Protein AF-A0A3M7LKR0-F1 (afdb_monomer_lite)

Sequence (116 aa):
MNTRMFGILMSLILSTSTVAAETEPSINALVGIKQAPKLGERFRVDTAGYNAAPVTLVCMEASPYTAFSYCELNSNARGLYLEIGETNFTGKNVSGELIEFIGIQHGQLFFKLVKE

Radius of gyration: 23.72 Å; chains: 1; bounding box: 55×61×68 Å

Organism: Vibrio anguillarum (NCBI:txid55601)

Secondary structure (DSSP, 8-state):
-----------------------PPBTHHHHT-SSPPPTT-EEE--GGGGTTSPPEEEEE--BTTBSS-EEEEESSSS--EE--SSTT-TT-B-TT-EEEEEEEETTEEEEEEE--

Structure (mmCIF, N/CA/C/O backbone):
data_AF-A0A3M7LKR0-F1
#
_entry.id   AF-A0A3M7LKR0-F1
#
loop_
_atom_site.group_PDB
_atom_site.id
_atom_site.type_symbol
_atom_site.label_atom_id
_atom_site.label_alt_id
_atom_site.label_comp_id
_atom_site.label_asym_id
_atom_site.label_entity_id
_atom_site.label_seq_id
_atom_site.pdbx_PDB_ins_code
_atom_site.Cartn_x
_atom_site.Cartn_y
_atom_site.Cartn_z
_atom_site.occupancy
_atom_site.B_iso_or_equiv
_atom_site.auth_seq_id
_atom_site.auth_comp_id
_atom_site.auth_asym_id
_atom_site.auth_atom_id
_atom_site.pdbx_PDB_model_num
ATOM 1 N N . MET A 1 1 ? -45.281 -48.054 46.915 1.00 43.69 1 MET A N 1
ATOM 2 C CA . MET A 1 1 ? -43.854 -48.336 47.178 1.00 43.69 1 MET A CA 1
ATOM 3 C C . MET A 1 1 ? -43.127 -48.396 45.841 1.00 43.69 1 MET A C 1
ATOM 5 O O . MET A 1 1 ? -43.714 -48.926 44.908 1.00 43.69 1 MET A O 1
ATOM 9 N N . ASN A 1 2 ? -41.899 -47.868 45.804 1.00 40.12 2 ASN A N 1
ATOM 10 C CA . ASN A 1 2 ? -40.911 -47.841 44.709 1.00 40.12 2 ASN A CA 1
ATOM 11 C C . ASN A 1 2 ? -41.145 -46.895 43.521 1.00 40.12 2 ASN A C 1
ATOM 13 O O . ASN A 1 2 ? -42.251 -46.801 43.016 1.00 40.12 2 ASN A O 1
ATOM 17 N N . THR A 1 3 ? -40.137 -46.273 42.906 1.00 44.25 3 THR A N 1
ATOM 18 C CA . THR A 1 3 ? -38.929 -45.548 43.359 1.00 44.25 3 THR A CA 1
ATOM 19 C C . THR A 1 3 ? -38.487 -44.728 42.136 1.00 44.25 3 THR A C 1
ATOM 21 O O . THR A 1 3 ? -38.507 -45.252 41.031 1.00 44.25 3 THR A O 1
ATOM 24 N N . ARG A 1 4 ? -38.104 -43.465 42.362 1.00 54.84 4 ARG A N 1
ATOM 25 C CA . ARG A 1 4 ? -37.175 -42.583 41.612 1.00 54.84 4 ARG A CA 1
ATOM 26 C C . ARG A 1 4 ? -36.691 -42.998 40.207 1.00 54.84 4 ARG A C 1
ATOM 28 O O . ARG A 1 4 ? -36.071 -44.043 40.085 1.00 54.84 4 ARG A O 1
ATOM 35 N N . MET A 1 5 ? -36.684 -42.050 39.259 1.00 49.22 5 MET A N 1
ATOM 36 C CA . MET A 1 5 ? -35.502 -41.760 38.418 1.00 49.22 5 MET A CA 1
ATOM 37 C C . MET A 1 5 ? -35.640 -40.424 37.651 1.00 49.22 5 MET A C 1
ATOM 39 O O . MET A 1 5 ? -36.683 -40.171 37.066 1.00 49.22 5 MET A O 1
ATOM 43 N N . PHE A 1 6 ? -34.565 -39.617 37.716 1.00 46.81 6 PHE A N 1
ATOM 44 C CA . PHE A 1 6 ? -33.999 -38.656 36.739 1.00 46.81 6 PHE A CA 1
ATOM 45 C C . PHE A 1 6 ? -34.972 -37.805 35.888 1.00 46.81 6 PHE A C 1
ATOM 47 O O . PHE A 1 6 ? -35.751 -38.329 35.114 1.00 46.81 6 PHE A O 1
ATOM 54 N N . GLY A 1 7 ? -34.986 -36.469 35.907 1.00 56.22 7 GLY A N 1
ATOM 55 C CA . GLY A 1 7 ? -33.884 -35.521 36.045 1.00 56.22 7 GLY A CA 1
ATOM 56 C C . GLY A 1 7 ? -33.399 -35.081 34.664 1.00 56.22 7 GLY A C 1
ATOM 57 O O . GLY A 1 7 ? -32.496 -35.722 34.153 1.00 56.22 7 GLY A O 1
ATOM 58 N N . ILE A 1 8 ? -33.954 -34.001 34.091 1.00 58.84 8 ILE A N 1
ATOM 59 C CA . ILE A 1 8 ? -33.279 -33.169 33.074 1.00 58.84 8 ILE A CA 1
ATOM 60 C C . ILE A 1 8 ? -33.670 -31.704 33.313 1.00 58.84 8 ILE A C 1
ATOM 62 O O . ILE A 1 8 ? -34.781 -31.272 33.017 1.00 58.84 8 ILE A O 1
ATOM 66 N N . LEU A 1 9 ? -32.729 -30.955 33.884 1.00 56.44 9 LEU A N 1
ATOM 67 C CA . LEU A 1 9 ? -32.727 -29.499 33.930 1.00 56.44 9 LEU A CA 1
ATOM 68 C C . LEU A 1 9 ? -32.277 -29.019 32.541 1.00 56.44 9 LEU A C 1
ATOM 70 O O . LEU A 1 9 ? -31.098 -29.119 32.210 1.00 56.44 9 LEU A O 1
ATOM 74 N N . MET A 1 10 ? -33.207 -28.567 31.700 1.00 55.44 10 MET A N 1
ATOM 75 C CA . MET A 1 10 ? -32.867 -28.000 30.393 1.00 55.44 10 MET A CA 1
ATOM 76 C C . MET A 1 10 ? -32.520 -26.521 30.590 1.00 55.44 10 MET A C 1
ATOM 78 O O . MET A 1 10 ? -33.378 -25.642 30.548 1.00 55.44 10 MET A O 1
ATOM 82 N N . SER A 1 11 ? -31.252 -26.255 30.883 1.00 55.19 11 SER A N 1
ATOM 83 C CA . SER A 1 11 ? -30.679 -24.913 30.909 1.00 55.19 11 SER A CA 1
ATOM 84 C C . SER A 1 11 ? -30.753 -24.321 29.496 1.00 55.19 11 SER A C 1
ATOM 86 O O . SER A 1 11 ? -30.016 -24.757 28.612 1.00 55.19 11 SER A O 1
ATOM 88 N N . LEU A 1 12 ? -31.621 -23.331 29.257 1.00 50.38 12 LEU A N 1
ATOM 89 C CA . LEU A 1 12 ? -31.492 -22.466 28.080 1.00 50.38 12 LEU A CA 1
ATOM 90 C C . LEU A 1 12 ? -30.288 -21.551 28.314 1.00 50.38 12 LEU A C 1
ATOM 92 O O . LEU A 1 12 ? -30.380 -20.526 28.987 1.00 50.38 12 LEU A O 1
ATOM 96 N N . ILE A 1 13 ? -29.135 -21.968 27.802 1.00 61.41 13 ILE A N 1
ATOM 97 C CA . ILE A 1 13 ? -27.928 -21.153 27.807 1.00 61.41 13 ILE A CA 1
ATOM 98 C C . ILE A 1 13 ? -28.083 -20.110 26.699 1.00 61.41 13 ILE A C 1
ATOM 100 O O . ILE A 1 13 ? -28.242 -20.448 25.528 1.00 61.41 13 ILE A O 1
ATOM 104 N N . LEU A 1 14 ? -28.070 -18.849 27.131 1.00 50.47 14 LEU A N 1
ATOM 105 C CA . LEU A 1 14 ? -27.874 -17.620 26.368 1.00 50.47 14 LEU A CA 1
ATOM 106 C C . LEU A 1 14 ? -27.087 -17.832 25.064 1.00 50.47 14 LEU A C 1
ATOM 108 O O . LEU A 1 14 ? -25.873 -18.030 25.080 1.00 50.47 14 LEU A O 1
ATOM 112 N N . SER A 1 15 ? -27.756 -17.669 23.927 1.00 48.81 15 SER A N 1
ATOM 113 C CA . SER A 1 15 ? -27.108 -17.333 22.663 1.00 48.81 15 SER A CA 1
ATOM 114 C C . SER A 1 15 ? -26.730 -15.850 22.691 1.00 48.81 15 SER A C 1
ATOM 116 O O . SER A 1 15 ? -27.426 -14.991 22.153 1.00 48.81 15 SER A O 1
ATOM 118 N N . THR A 1 16 ? -25.619 -15.523 23.353 1.00 51.97 16 THR A N 1
ATOM 119 C CA . THR A 1 16 ? -24.937 -14.253 23.100 1.00 51.97 16 THR A CA 1
ATOM 120 C C . THR A 1 16 ? -24.289 -14.356 21.729 1.00 51.97 16 THR A C 1
ATOM 122 O O . THR A 1 16 ? -23.223 -14.955 21.583 1.00 51.97 16 THR A O 1
ATOM 125 N N . SER A 1 17 ? -24.935 -13.785 20.715 1.00 49.22 17 SER A N 1
ATOM 126 C CA . SER A 1 17 ? -24.280 -13.450 19.457 1.00 49.22 17 SER A CA 1
ATOM 127 C C . SER A 1 17 ? -23.202 -12.418 19.775 1.00 49.22 17 SER A C 1
ATOM 129 O O . SER A 1 17 ? -23.458 -11.216 19.776 1.00 49.22 17 SER A O 1
ATOM 131 N N . THR A 1 1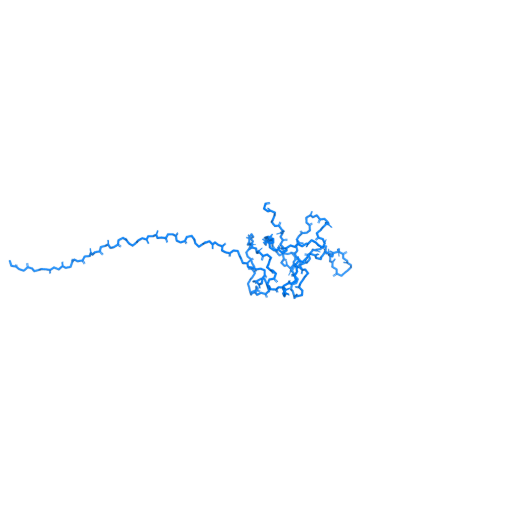8 ? -21.997 -12.872 20.115 1.00 48.50 18 THR A N 1
ATOM 132 C CA . THR A 1 18 ? -20.817 -12.017 20.069 1.00 48.50 18 THR A CA 1
ATOM 133 C C . THR A 1 18 ? -20.608 -11.705 18.598 1.00 48.50 18 THR A C 1
ATOM 135 O O . THR A 1 18 ? -19.971 -12.471 17.877 1.00 48.50 18 THR A O 1
ATOM 138 N N . VAL A 1 19 ? -21.209 -10.610 18.135 1.00 51.12 19 VAL A N 1
ATOM 139 C CA . VAL A 1 19 ? -20.740 -9.917 16.943 1.00 51.12 19 VAL A CA 1
ATOM 140 C C . VAL A 1 19 ? -19.322 -9.504 17.308 1.00 51.12 19 VAL A C 1
ATOM 142 O O . VAL A 1 19 ? -19.114 -8.518 18.012 1.00 51.12 19 VAL A O 1
ATOM 145 N N . ALA A 1 20 ? -18.352 -10.351 16.964 1.00 49.00 20 ALA A N 1
ATOM 146 C CA . ALA A 1 20 ? -16.970 -9.933 16.948 1.00 49.00 20 ALA 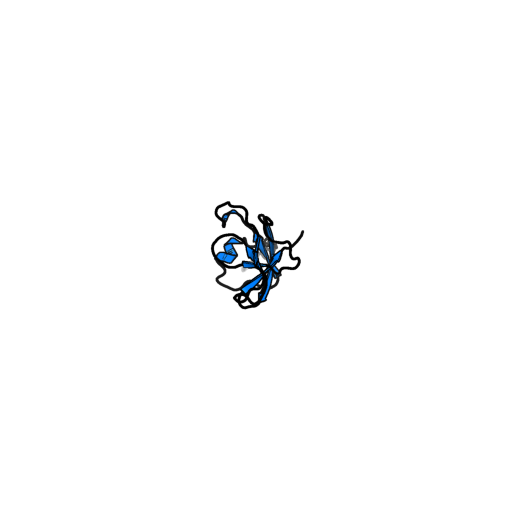A CA 1
ATOM 147 C C . ALA A 1 20 ? -16.962 -8.732 16.010 1.00 49.00 20 ALA A C 1
ATOM 149 O O . ALA A 1 20 ? -17.312 -8.873 14.840 1.00 49.00 20 ALA A O 1
ATOM 150 N N . ALA A 1 21 ? -16.684 -7.544 16.549 1.00 55.84 21 ALA A N 1
ATOM 151 C CA . ALA A 1 21 ? -16.350 -6.416 15.705 1.00 55.84 21 ALA A CA 1
ATOM 152 C C . ALA A 1 21 ? -15.229 -6.924 14.798 1.00 55.84 21 ALA A C 1
ATOM 154 O O . ALA A 1 21 ? -14.199 -7.377 15.302 1.00 55.84 21 ALA A O 1
ATOM 155 N N . GLU A 1 22 ? -15.492 -6.995 13.495 1.00 57.06 22 GLU A N 1
ATOM 156 C CA . GLU A 1 22 ? -14.495 -7.388 12.512 1.00 57.06 22 GLU A CA 1
ATOM 157 C C . GLU A 1 22 ? -13.405 -6.321 12.575 1.00 57.06 22 GLU A C 1
ATOM 159 O O . GLU A 1 22 ? -13.526 -5.243 12.001 1.00 57.06 22 GLU A O 1
ATOM 164 N N . THR A 1 23 ? -12.386 -6.562 13.400 1.00 65.31 23 THR A N 1
ATOM 165 C CA . THR A 1 23 ? -11.253 -5.657 13.517 1.00 65.31 23 THR A CA 1
ATOM 166 C C . THR A 1 23 ? -10.507 -5.741 12.200 1.00 65.31 23 THR A C 1
ATOM 168 O O . THR A 1 23 ? -9.930 -6.783 11.883 1.00 65.31 23 THR A O 1
ATOM 171 N N . GLU A 1 24 ? -10.553 -4.662 11.422 1.00 72.75 24 GLU A N 1
ATOM 172 C CA . GLU A 1 24 ? -9.867 -4.604 10.139 1.00 72.75 24 GLU A CA 1
ATOM 173 C C . GLU A 1 24 ? -8.370 -4.899 10.333 1.00 72.75 24 GLU A C 1
ATOM 175 O O . GLU A 1 24 ? -7.736 -4.341 11.241 1.00 72.75 24 GLU A O 1
ATOM 180 N N . PRO A 1 25 ? -7.783 -5.791 9.520 1.00 70.56 25 PRO A N 1
ATOM 181 C CA . PRO A 1 25 ? -6.367 -6.102 9.607 1.00 70.56 25 PRO A CA 1
ATOM 182 C C . PRO A 1 25 ? -5.507 -4.851 9.385 1.00 70.56 25 PRO A C 1
ATOM 184 O O . PRO A 1 25 ? -5.767 -4.024 8.510 1.00 70.56 25 PRO A O 1
ATOM 187 N N . SER A 1 26 ? -4.441 -4.704 10.173 1.00 71.12 26 SER A N 1
ATOM 188 C CA . SER A 1 26 ? -3.475 -3.628 9.950 1.00 71.12 26 SER A CA 1
ATOM 189 C C . SER A 1 26 ? -2.597 -3.932 8.743 1.00 71.12 26 SER A C 1
ATOM 191 O O . SER A 1 26 ? -2.388 -5.084 8.361 1.00 71.12 26 SER A O 1
ATOM 193 N N . ILE A 1 27 ? -2.010 -2.893 8.165 1.00 68.38 27 ILE A N 1
ATOM 194 C CA . ILE A 1 27 ? -1.123 -3.022 7.011 1.00 68.38 27 ILE A CA 1
ATOM 195 C C . ILE A 1 27 ? 0.114 -3.892 7.273 1.00 68.38 27 ILE A C 1
ATOM 197 O O . ILE A 1 27 ? 0.672 -4.483 6.354 1.00 68.38 27 ILE A O 1
ATOM 201 N N . ASN A 1 28 ? 0.501 -4.064 8.537 1.00 60.91 28 ASN A N 1
ATOM 202 C CA . ASN A 1 28 ? 1.588 -4.959 8.940 1.00 60.91 28 ASN A CA 1
ATOM 203 C C . ASN A 1 28 ? 1.239 -6.421 8.643 1.00 60.91 28 ASN A C 1
ATOM 205 O O . ASN A 1 28 ? 2.127 -7.229 8.366 1.00 60.91 28 ASN A O 1
ATOM 209 N N . ALA A 1 29 ? -0.056 -6.757 8.649 1.00 59.03 29 ALA A N 1
ATOM 210 C CA . ALA A 1 29 ? -0.536 -8.052 8.198 1.00 59.03 29 ALA A CA 1
ATOM 211 C C . ALA A 1 29 ? -0.218 -8.280 6.715 1.00 59.03 29 ALA A C 1
ATOM 213 O O . ALA A 1 29 ? 0.026 -9.424 6.349 1.00 59.03 29 ALA A O 1
ATOM 214 N N . LEU A 1 30 ? -0.111 -7.227 5.888 1.00 61.44 30 LEU A N 1
ATOM 215 C CA . LEU A 1 30 ? 0.285 -7.344 4.479 1.00 61.44 30 LEU A CA 1
ATOM 216 C C . LEU A 1 30 ? 1.730 -7.829 4.320 1.00 61.44 30 LEU A C 1
ATOM 218 O O . LEU A 1 30 ? 2.009 -8.704 3.503 1.00 61.44 30 LEU A O 1
ATOM 222 N N . VAL A 1 31 ? 2.646 -7.341 5.164 1.00 56.22 31 VAL A N 1
ATOM 223 C CA . VAL A 1 31 ? 4.043 -7.817 5.216 1.00 56.22 31 VAL A CA 1
ATOM 224 C C . VAL A 1 31 ? 4.103 -9.306 5.594 1.00 56.22 31 VAL A C 1
ATOM 226 O O . VAL A 1 31 ? 4.990 -10.037 5.141 1.00 56.22 31 VAL A O 1
ATOM 229 N N . GLY A 1 32 ? 3.120 -9.760 6.377 1.00 48.75 32 GLY A N 1
ATOM 230 C CA . GLY A 1 32 ? 2.916 -11.136 6.817 1.00 48.75 32 GLY A CA 1
ATOM 231 C C . GLY A 1 32 ? 1.872 -11.941 6.034 1.00 48.75 32 GLY A C 1
ATOM 232 O O . GLY A 1 32 ? 1.533 -13.027 6.512 1.00 48.75 32 GLY A O 1
ATOM 233 N N . ILE A 1 33 ? 1.374 -11.472 4.873 1.00 59.22 33 ILE A N 1
ATOM 234 C CA . ILE A 1 33 ? 0.445 -12.229 4.014 1.00 59.22 33 ILE A CA 1
ATOM 235 C C . ILE A 1 33 ? 1.165 -13.501 3.576 1.00 59.22 33 ILE A C 1
ATOM 237 O O . ILE A 1 33 ? 1.952 -13.536 2.632 1.00 59.22 33 ILE A O 1
ATOM 241 N N . LYS A 1 34 ? 0.892 -14.579 4.306 1.00 58.44 34 LYS A N 1
ATOM 242 C CA . LYS A 1 34 ? 1.242 -15.944 3.914 1.00 58.44 34 LYS A CA 1
ATOM 243 C C . LYS A 1 34 ? 0.197 -16.524 2.958 1.00 58.44 34 LYS A C 1
ATOM 245 O O . LYS A 1 34 ? 0.472 -17.518 2.297 1.00 58.44 34 LYS A O 1
ATOM 250 N N . GLN A 1 35 ? -0.995 -15.926 2.914 1.00 64.88 35 GLN A N 1
ATOM 251 C CA . GLN A 1 35 ? -2.138 -16.329 2.096 1.00 64.88 35 GLN A CA 1
ATOM 252 C C . GLN A 1 35 ? -2.734 -15.092 1.433 1.00 64.88 35 GLN A C 1
ATOM 254 O O . GLN A 1 35 ? -2.852 -14.067 2.096 1.00 64.88 35 GLN A O 1
ATOM 259 N N . ALA A 1 36 ? -3.098 -15.193 0.153 1.00 71.50 36 ALA A N 1
ATOM 260 C CA . ALA A 1 36 ? -3.654 -14.073 -0.599 1.00 71.50 36 ALA A CA 1
ATOM 261 C C . ALA A 1 36 ? -4.920 -13.507 0.083 1.00 71.50 36 ALA A C 1
ATOM 263 O O . ALA A 1 36 ? -5.761 -14.298 0.522 1.00 71.50 36 ALA A O 1
ATOM 264 N N . PRO A 1 37 ? -5.064 -12.170 0.163 1.00 81.31 37 PRO A N 1
ATOM 265 C CA . PRO A 1 37 ? -6.242 -11.536 0.743 1.00 81.31 37 PRO A CA 1
ATOM 266 C C . PRO A 1 37 ? -7.488 -11.833 -0.099 1.00 81.31 37 PRO A C 1
ATOM 268 O O . PRO A 1 37 ? -7.402 -12.133 -1.296 1.00 81.31 37 PRO A O 1
ATOM 271 N N . LYS A 1 38 ? -8.665 -11.757 0.520 1.00 88.19 38 LYS A N 1
ATOM 272 C CA . LYS A 1 38 ? -9.947 -11.946 -0.172 1.00 88.19 38 LYS A CA 1
ATOM 273 C C . LYS A 1 38 ? -10.382 -10.649 -0.847 1.00 88.19 38 LYS A C 1
ATOM 275 O O . LYS A 1 38 ? -10.168 -9.568 -0.311 1.00 88.19 38 LYS A O 1
ATOM 280 N N . LEU A 1 39 ? -11.025 -10.746 -2.014 1.00 88.38 39 LEU A N 1
ATOM 281 C CA . LEU A 1 39 ? -11.609 -9.577 -2.687 1.00 88.38 39 LEU A CA 1
ATOM 282 C C . LEU A 1 39 ? -12.547 -8.818 -1.739 1.00 88.38 39 LEU A C 1
ATOM 284 O O . LEU A 1 39 ? -13.419 -9.430 -1.121 1.00 88.38 39 LEU A O 1
ATOM 288 N N . GLY A 1 40 ? -12.358 -7.501 -1.643 1.00 88.06 40 GLY A N 1
ATOM 289 C CA . GLY A 1 40 ? -13.108 -6.627 -0.740 1.00 88.06 40 GLY A CA 1
ATOM 290 C C . GLY A 1 40 ? -12.582 -6.584 0.698 1.00 88.06 40 GLY A C 1
ATOM 291 O O . GLY A 1 40 ? -13.116 -5.828 1.504 1.00 88.06 40 GLY A O 1
ATOM 292 N N . GLU A 1 41 ? -11.550 -7.359 1.042 1.00 87.75 41 GLU A N 1
ATOM 293 C CA . GLU A 1 41 ? -10.916 -7.292 2.360 1.00 87.75 41 GLU A CA 1
ATOM 294 C C . GLU A 1 41 ? -10.237 -5.932 2.554 1.00 87.75 41 GLU A C 1
ATOM 296 O O . GLU A 1 41 ? -9.546 -5.429 1.660 1.00 87.75 41 GLU A O 1
ATOM 301 N N . ARG A 1 42 ? -10.466 -5.322 3.719 1.00 88.00 42 ARG A N 1
ATOM 302 C CA . ARG A 1 42 ? -10.015 -3.966 4.039 1.00 88.00 42 ARG A CA 1
ATOM 303 C C . ARG A 1 42 ? -8.879 -3.989 5.033 1.00 88.00 42 ARG A C 1
ATOM 305 O O . ARG A 1 42 ? -8.888 -4.785 5.963 1.00 88.00 42 ARG A O 1
ATOM 312 N N . PHE A 1 43 ? -7.933 -3.083 4.844 1.00 83.12 43 PHE A N 1
ATOM 313 C CA . PHE A 1 43 ? -6.760 -2.944 5.685 1.00 83.12 43 PHE A CA 1
ATOM 314 C C . PHE A 1 43 ? -6.613 -1.498 6.122 1.00 83.12 43 PHE A C 1
ATOM 316 O O . PHE A 1 43 ? -6.769 -0.580 5.314 1.00 83.12 43 PHE A O 1
ATOM 323 N N . ARG A 1 44 ? -6.250 -1.292 7.387 1.00 85.19 44 ARG A N 1
ATOM 324 C CA . ARG A 1 44 ? -5.911 0.037 7.896 1.00 85.19 44 ARG A CA 1
ATOM 325 C C . ARG A 1 44 ? -4.412 0.287 7.788 1.00 85.19 44 ARG A C 1
ATOM 327 O O . ARG A 1 44 ? -3.607 -0.521 8.258 1.00 85.19 44 ARG A O 1
ATOM 334 N N . VAL A 1 45 ? -4.033 1.415 7.191 1.00 81.81 45 VAL A N 1
ATOM 335 C CA . VAL A 1 45 ? -2.636 1.849 7.073 1.00 81.81 45 VAL A CA 1
ATOM 336 C C . VAL A 1 45 ? -2.114 2.250 8.455 1.00 81.81 45 VAL A C 1
ATOM 338 O O . VAL A 1 45 ? -2.449 3.310 8.971 1.00 81.81 45 VAL A O 1
ATOM 341 N N . ASP A 1 46 ? -1.290 1.406 9.069 1.00 77.31 46 ASP A N 1
ATOM 342 C CA . ASP A 1 46 ? -0.737 1.634 10.408 1.00 77.31 46 ASP A CA 1
ATOM 343 C C . ASP A 1 46 ? 0.719 2.119 10.334 1.00 77.31 46 ASP A C 1
ATOM 345 O O . ASP A 1 46 ? 1.560 1.492 9.694 1.00 77.31 46 ASP A O 1
ATOM 349 N N . THR A 1 47 ? 1.036 3.223 11.013 1.00 69.00 47 THR A N 1
ATOM 350 C CA . THR A 1 47 ? 2.396 3.779 11.111 1.00 69.00 47 THR A CA 1
ATOM 351 C C . THR A 1 47 ? 3.324 2.928 11.978 1.00 69.00 47 THR A C 1
ATOM 353 O O . THR A 1 47 ? 4.547 2.995 11.816 1.00 69.00 47 THR A O 1
ATOM 356 N N . ALA A 1 48 ? 2.781 2.100 12.878 1.00 66.94 48 ALA A N 1
ATOM 357 C CA . ALA A 1 48 ? 3.577 1.304 13.807 1.00 66.94 48 ALA A CA 1
ATOM 358 C C . ALA A 1 48 ? 4.434 0.235 13.110 1.00 66.94 48 ALA A C 1
ATOM 360 O O . ALA A 1 48 ? 5.532 -0.053 13.583 1.00 66.94 48 ALA A O 1
ATOM 361 N N . GLY A 1 49 ? 4.003 -0.323 11.971 1.00 63.12 49 GLY A N 1
ATOM 362 C CA . GLY A 1 49 ? 4.866 -1.241 11.204 1.00 63.12 49 GLY A CA 1
ATOM 363 C C . GLY A 1 49 ? 5.745 -0.581 10.160 1.00 63.12 49 GLY A C 1
ATOM 364 O O . GLY A 1 49 ? 6.474 -1.280 9.462 1.00 63.12 49 GLY A O 1
ATOM 365 N N . TYR A 1 50 ? 5.738 0.750 10.096 1.00 62.25 50 TYR A N 1
ATOM 366 C CA . TYR A 1 50 ? 6.615 1.536 9.235 1.00 62.25 50 TYR A CA 1
ATOM 367 C C . TYR A 1 50 ? 7.576 2.409 10.045 1.00 62.25 50 TYR A C 1
ATOM 369 O O . TYR A 1 50 ? 7.896 3.536 9.670 1.00 62.25 50 TYR A O 1
ATOM 377 N N . ASN A 1 51 ? 8.059 1.869 11.172 1.00 63.81 51 ASN A N 1
ATOM 378 C CA . ASN A 1 51 ? 9.043 2.505 12.055 1.00 63.81 51 ASN A CA 1
ATOM 379 C C . ASN A 1 51 ? 8.657 3.939 12.468 1.00 63.81 51 ASN A C 1
ATOM 381 O O . ASN A 1 51 ? 9.521 4.805 12.588 1.00 63.81 51 ASN A O 1
ATOM 385 N N . ALA A 1 52 ? 7.358 4.184 12.678 1.00 63.25 52 ALA A N 1
ATOM 386 C CA . ALA A 1 52 ? 6.779 5.464 13.091 1.00 63.25 52 ALA A CA 1
ATOM 387 C C . ALA A 1 52 ? 6.940 6.640 12.100 1.00 63.25 52 ALA A C 1
ATOM 389 O O . ALA A 1 52 ? 6.604 7.774 12.449 1.00 63.25 52 ALA A O 1
ATOM 390 N N . ALA A 1 53 ? 7.394 6.401 10.865 1.00 72.94 53 ALA A N 1
ATOM 391 C CA . ALA A 1 53 ? 7.352 7.411 9.811 1.00 72.94 53 ALA A CA 1
ATOM 392 C C . ALA A 1 53 ? 5.947 7.471 9.173 1.00 72.94 53 ALA A C 1
ATOM 394 O O . ALA A 1 53 ? 5.293 6.431 9.044 1.00 72.94 53 ALA A O 1
ATOM 395 N N . PRO A 1 54 ? 5.466 8.658 8.751 1.00 78.50 54 PRO A N 1
ATOM 396 C CA . PRO A 1 54 ? 4.227 8.762 7.991 1.00 78.50 54 PRO A CA 1
ATOM 397 C C . PRO A 1 54 ? 4.302 7.934 6.708 1.00 78.50 54 PRO A C 1
ATOM 399 O O . PRO A 1 54 ? 5.257 8.052 5.938 1.00 78.50 54 PRO A O 1
ATOM 402 N N . VAL A 1 55 ? 3.271 7.132 6.457 1.00 81.31 55 VAL A N 1
ATOM 403 C CA . VAL A 1 55 ? 3.164 6.350 5.224 1.00 81.31 55 VAL A CA 1
ATOM 404 C C . VAL A 1 55 ? 2.701 7.270 4.111 1.00 81.31 55 VAL A C 1
ATOM 406 O O . VAL A 1 55 ? 1.647 7.902 4.216 1.00 81.31 55 VAL A O 1
ATOM 409 N N . THR A 1 56 ? 3.488 7.354 3.044 1.00 83.50 56 THR A N 1
ATOM 410 C CA . THR A 1 56 ? 3.166 8.174 1.871 1.00 83.50 56 THR A CA 1
ATOM 411 C C . THR A 1 56 ? 3.041 7.312 0.629 1.00 83.50 56 THR A C 1
ATOM 413 O O . THR A 1 56 ? 3.535 6.190 0.596 1.00 83.50 56 THR A O 1
ATOM 416 N N . LEU A 1 57 ? 2.379 7.824 -0.400 1.00 82.75 57 LEU A N 1
ATOM 417 C CA . LEU A 1 57 ? 2.346 7.183 -1.711 1.00 82.75 57 LEU A CA 1
ATOM 418 C C . LEU A 1 57 ? 3.489 7.675 -2.596 1.00 82.75 57 LEU A C 1
ATOM 420 O O . LEU A 1 57 ? 3.763 8.871 -2.665 1.00 82.75 57 LEU A O 1
ATOM 424 N N . VAL A 1 58 ? 4.123 6.762 -3.321 1.00 83.81 58 VAL A N 1
ATOM 425 C CA . VAL A 1 58 ? 5.085 7.059 -4.384 1.00 83.81 58 VAL A CA 1
ATOM 426 C C . VAL A 1 58 ? 4.538 6.470 -5.669 1.00 83.81 58 VAL A C 1
ATOM 428 O O . VAL A 1 58 ? 4.472 5.251 -5.807 1.00 83.81 58 VAL A O 1
ATOM 431 N N . CYS A 1 59 ? 4.127 7.329 -6.601 1.00 83.00 59 CYS A N 1
ATOM 432 C CA . CYS A 1 59 ? 3.649 6.871 -7.896 1.00 83.00 59 CYS A CA 1
ATOM 433 C C . CYS A 1 59 ? 4.752 6.906 -8.941 1.00 83.00 59 CYS A C 1
ATOM 435 O O . CYS A 1 59 ? 5.527 7.859 -9.026 1.00 83.00 59 CYS A O 1
ATOM 437 N N . MET A 1 60 ? 4.803 5.842 -9.726 1.00 80.62 60 MET A N 1
ATOM 438 C CA . MET A 1 60 ? 5.710 5.657 -10.841 1.00 80.62 60 MET A CA 1
ATOM 439 C C . MET A 1 60 ? 4.888 5.554 -12.116 1.00 80.62 60 MET A C 1
ATOM 441 O O . MET A 1 60 ? 3.879 4.848 -12.170 1.00 80.62 60 MET A O 1
ATOM 445 N N . GLU A 1 61 ? 5.316 6.282 -13.141 1.00 82.94 61 GLU A N 1
ATOM 446 C CA . GLU A 1 61 ? 4.742 6.156 -14.473 1.00 82.94 61 GLU A CA 1
ATOM 447 C C . GLU A 1 61 ? 5.237 4.877 -15.153 1.00 82.94 61 GLU A C 1
ATOM 449 O O . GLU A 1 61 ? 6.321 4.361 -14.852 1.00 82.94 61 GLU A O 1
ATOM 454 N N . ALA A 1 62 ? 4.437 4.375 -16.093 1.00 81.56 62 ALA A N 1
ATOM 455 C CA . ALA A 1 62 ? 4.870 3.324 -16.995 1.00 81.56 62 ALA A CA 1
ATOM 456 C C . ALA A 1 62 ? 6.187 3.730 -17.675 1.00 81.56 62 ALA A C 1
ATOM 458 O O . ALA A 1 62 ? 6.357 4.852 -18.153 1.00 81.56 62 ALA A O 1
ATOM 459 N N . SER A 1 63 ? 7.124 2.797 -17.726 1.00 80.81 63 SER A N 1
ATOM 460 C CA . SER A 1 63 ? 8.451 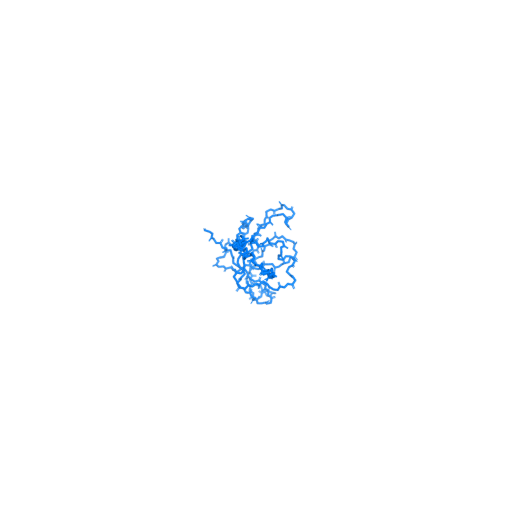2.989 -18.300 1.00 80.81 63 SER A CA 1
ATOM 461 C C . SER A 1 63 ? 8.788 1.811 -19.218 1.00 80.81 63 SER A C 1
ATOM 463 O O . SER A 1 63 ? 8.088 0.798 -19.207 1.00 80.81 63 SER A O 1
ATOM 465 N N . PRO A 1 64 ? 9.897 1.857 -19.975 1.00 83.31 64 PRO A N 1
ATOM 466 C CA . PRO A 1 64 ? 10.358 0.694 -20.736 1.00 83.31 64 PRO A CA 1
ATOM 467 C C . PRO A 1 64 ? 10.582 -0.571 -19.883 1.00 83.31 64 PRO A C 1
ATOM 469 O O . PRO A 1 64 ? 10.624 -1.671 -20.427 1.00 83.31 64 PRO A O 1
ATOM 472 N N . TYR A 1 65 ? 10.719 -0.420 -18.560 1.00 78.06 65 TYR A N 1
ATOM 473 C CA . TYR A 1 65 ? 10.929 -1.508 -17.603 1.00 78.06 65 TYR A CA 1
ATOM 474 C C . TYR A 1 65 ? 9.662 -1.879 -16.812 1.00 78.06 65 TYR A C 1
ATOM 476 O O . TYR A 1 65 ? 9.638 -2.913 -16.149 1.00 78.06 65 TYR A O 1
ATOM 484 N N . THR A 1 66 ? 8.607 -1.061 -16.881 1.00 72.38 66 THR A N 1
ATOM 485 C CA . THR A 1 66 ? 7.343 -1.230 -16.146 1.00 72.38 66 THR A CA 1
ATOM 486 C C . THR A 1 66 ? 6.165 -0.927 -17.069 1.00 72.38 66 THR A C 1
ATOM 488 O O . THR A 1 66 ? 5.897 0.219 -17.408 1.00 72.38 66 THR A O 1
ATOM 491 N N . ALA A 1 67 ? 5.427 -1.959 -17.482 1.00 79.06 67 ALA A N 1
ATOM 492 C CA . ALA A 1 67 ? 4.373 -1.830 -18.496 1.00 79.06 67 ALA A CA 1
ATOM 493 C C . ALA A 1 67 ? 3.112 -1.060 -18.038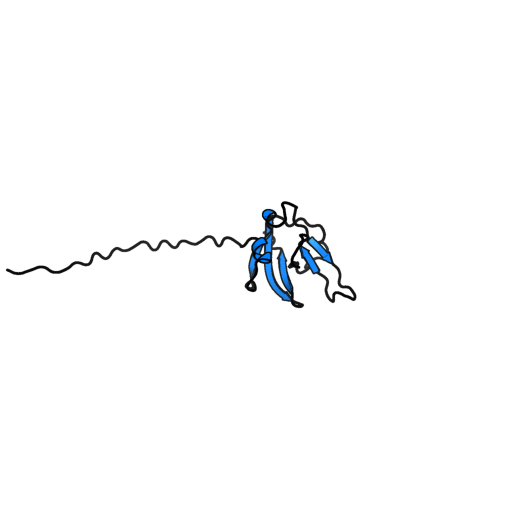 1.00 79.06 67 ALA A C 1
ATOM 495 O O . ALA A 1 67 ? 2.184 -0.895 -18.827 1.00 79.06 67 ALA A O 1
ATOM 496 N N . PHE A 1 68 ? 3.049 -0.621 -16.780 1.00 77.62 68 PHE A N 1
ATOM 497 C CA . PHE A 1 68 ? 1.908 0.081 -16.197 1.00 77.62 68 PHE A CA 1
ATOM 498 C C . PHE A 1 68 ? 2.376 1.118 -15.169 1.00 77.62 68 PHE A C 1
ATOM 500 O O . PHE A 1 68 ? 3.429 0.954 -14.548 1.00 77.62 68 PHE A O 1
ATOM 507 N N . SER A 1 69 ? 1.584 2.177 -14.998 1.00 78.88 69 SER A N 1
ATOM 508 C CA . SER A 1 69 ? 1.766 3.163 -13.929 1.00 78.88 69 SER A CA 1
ATOM 509 C C . SER A 1 69 ? 1.133 2.654 -12.638 1.00 78.88 69 SER A C 1
ATOM 511 O O . SER A 1 69 ? 0.081 2.015 -12.675 1.00 78.88 69 SER A O 1
ATOM 513 N N . TYR A 1 70 ? 1.733 2.957 -11.493 1.00 79.62 70 TYR A N 1
ATOM 514 C CA . TYR A 1 70 ? 1.226 2.503 -10.199 1.00 79.62 70 TYR A CA 1
ATOM 515 C C . TYR A 1 70 ? 1.643 3.422 -9.052 1.00 79.62 70 TYR A C 1
ATOM 517 O O . TYR A 1 70 ? 2.634 4.138 -9.165 1.00 79.62 70 TYR A O 1
ATOM 525 N N . CYS A 1 71 ? 0.906 3.393 -7.940 1.00 81.56 71 CYS A N 1
ATOM 526 C CA . CYS A 1 71 ? 1.324 4.023 -6.688 1.00 81.56 71 CYS A CA 1
ATOM 527 C C . CYS A 1 71 ? 1.694 2.954 -5.668 1.00 81.56 71 CYS A C 1
ATOM 529 O O . CYS A 1 71 ? 0.891 2.071 -5.391 1.00 81.56 71 CYS A O 1
ATOM 531 N N . GLU A 1 72 ? 2.890 3.040 -5.101 1.00 82.12 72 GLU A N 1
ATOM 532 C CA . GLU A 1 72 ? 3.339 2.177 -4.014 1.00 82.12 72 GLU A CA 1
ATOM 533 C C . GLU A 1 72 ? 3.297 2.915 -2.675 1.00 82.12 72 GLU A C 1
ATOM 535 O O . GLU A 1 72 ? 3.520 4.125 -2.599 1.00 82.12 72 GLU A O 1
ATOM 540 N N . LEU A 1 73 ? 3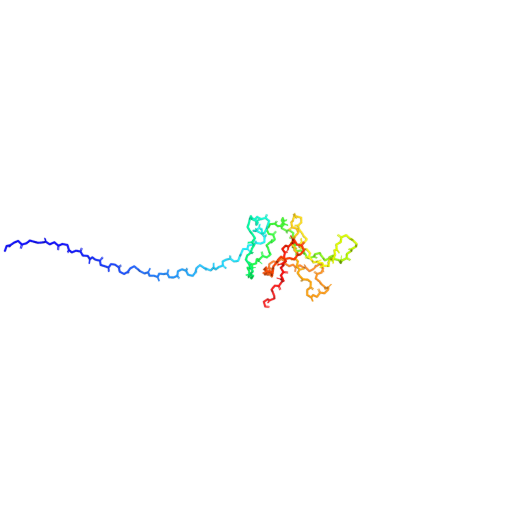.042 2.179 -1.596 1.00 79.69 73 LEU A N 1
ATOM 541 C CA . LEU A 1 73 ? 3.233 2.693 -0.243 1.00 79.69 73 LEU A CA 1
ATOM 542 C C . LEU A 1 73 ? 4.734 2.794 0.052 1.00 79.69 73 LEU A C 1
ATOM 544 O O . LEU A 1 73 ? 5.456 1.796 0.077 1.00 79.69 73 LEU A O 1
ATOM 548 N N . ASN A 1 74 ? 5.206 4.018 0.260 1.00 74.81 74 ASN A N 1
ATOM 549 C CA . ASN A 1 74 ? 6.599 4.339 0.517 1.00 74.81 74 ASN A CA 1
ATOM 550 C C . ASN A 1 74 ? 6.982 3.988 1.946 1.00 74.81 74 ASN A C 1
ATOM 552 O O . ASN A 1 74 ? 6.938 4.817 2.857 1.00 74.81 74 ASN A O 1
ATOM 556 N N . SER A 1 75 ? 7.351 2.730 2.120 1.00 61.53 75 SER A N 1
ATOM 557 C CA . SER A 1 75 ? 7.872 2.216 3.371 1.00 61.53 75 SER A CA 1
ATOM 558 C C . SER A 1 75 ? 8.436 0.822 3.129 1.00 61.53 75 SER A C 1
ATOM 560 O O . SER A 1 75 ? 7.750 -0.189 3.247 1.00 61.53 75 SER A O 1
ATOM 562 N N . ASN A 1 76 ? 9.698 0.818 2.704 1.00 53.75 76 ASN A N 1
ATOM 563 C CA . ASN A 1 76 ? 10.682 -0.259 2.809 1.00 53.75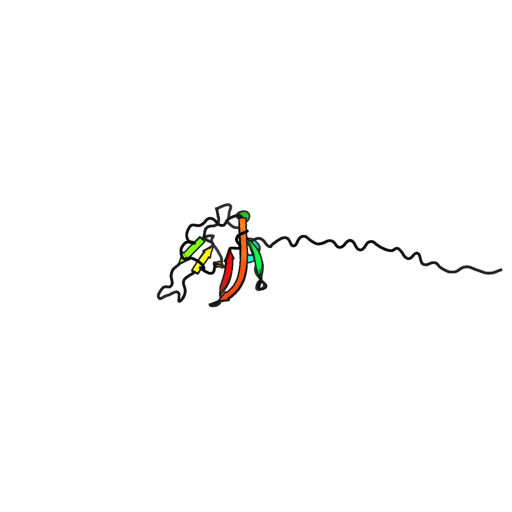 76 ASN A CA 1
ATOM 564 C C . ASN A 1 76 ? 10.112 -1.642 3.203 1.00 53.75 76 ASN A C 1
ATOM 566 O O . ASN A 1 76 ? 10.167 -2.008 4.372 1.00 53.75 76 ASN A O 1
ATOM 570 N N . ALA A 1 77 ? 9.569 -2.407 2.244 1.00 49.06 77 ALA A N 1
ATOM 571 C CA . ALA A 1 77 ? 9.876 -3.841 2.112 1.00 49.06 77 ALA A CA 1
ATOM 572 C C . ALA A 1 77 ? 9.092 -4.583 1.016 1.00 49.06 77 ALA A C 1
ATOM 574 O O . ALA A 1 77 ? 9.671 -5.513 0.460 1.00 49.06 77 ALA A O 1
ATOM 575 N N . ARG A 1 78 ? 7.810 -4.305 0.721 1.00 55.47 78 ARG A N 1
ATOM 576 C CA . ARG A 1 78 ? 7.010 -5.261 -0.091 1.00 55.47 78 ARG A CA 1
ATOM 577 C C . ARG A 1 78 ? 5.895 -4.657 -0.950 1.00 55.47 78 ARG A C 1
ATOM 579 O O . ARG A 1 78 ? 4.737 -4.937 -0.680 1.00 55.47 78 ARG A O 1
ATOM 586 N N . GLY A 1 79 ? 6.264 -3.898 -1.988 1.00 56.66 79 GLY A N 1
ATOM 587 C CA . GLY A 1 79 ? 5.479 -3.654 -3.216 1.00 56.66 79 GLY A CA 1
ATOM 588 C C . GLY A 1 79 ? 3.960 -3.817 -3.093 1.00 56.66 79 GLY A C 1
ATOM 589 O O . GLY A 1 79 ? 3.392 -4.780 -3.605 1.00 56.66 79 GLY A O 1
ATOM 590 N N . LEU A 1 80 ? 3.314 -2.901 -2.375 1.00 66.38 80 LEU A N 1
ATOM 591 C CA . LEU A 1 80 ? 1.859 -2.817 -2.306 1.00 66.38 80 LEU A CA 1
ATOM 592 C C . LEU A 1 80 ? 1.405 -1.747 -3.278 1.00 66.38 80 LEU A C 1
ATOM 594 O O . LEU A 1 80 ? 1.757 -0.582 -3.100 1.00 66.38 80 LEU A O 1
ATOM 598 N N . TYR A 1 81 ? 0.633 -2.154 -4.280 1.00 70.12 81 TYR A N 1
ATOM 599 C CA . TYR A 1 81 ? 0.247 -1.308 -5.396 1.00 70.12 81 TYR A CA 1
ATOM 600 C C . TYR A 1 81 ? -1.177 -0.804 -5.195 1.00 70.12 81 TYR A C 1
ATOM 602 O O . TYR A 1 81 ? -2.085 -1.558 -4.847 1.00 70.12 81 TYR A O 1
ATOM 610 N N . LEU A 1 82 ? -1.378 0.484 -5.417 1.00 70.62 82 LEU A N 1
ATOM 611 C CA . LEU A 1 82 ? -2.685 1.117 -5.436 1.00 70.62 82 LEU A CA 1
ATOM 612 C C . LEU A 1 82 ? -3.060 1.439 -6.878 1.00 70.62 82 LEU A C 1
ATOM 614 O O . LEU A 1 82 ? -2.245 1.969 -7.640 1.00 70.62 82 LEU A O 1
ATOM 618 N N . GLU A 1 83 ? -4.300 1.113 -7.238 1.00 65.69 83 GLU A N 1
ATOM 619 C CA . GLU A 1 83 ? -4.876 1.508 -8.518 1.00 65.69 83 GLU A CA 1
ATOM 620 C C . GLU A 1 83 ? -4.941 3.036 -8.591 1.00 65.69 83 GLU A C 1
ATOM 622 O O . GLU A 1 83 ? -5.520 3.707 -7.730 1.00 65.69 83 GLU A O 1
ATOM 627 N N . ILE A 1 84 ? -4.308 3.594 -9.624 1.00 60.69 84 ILE A N 1
ATOM 628 C CA . ILE A 1 84 ? -4.280 5.035 -9.854 1.00 60.69 84 ILE A CA 1
ATOM 629 C C . ILE A 1 84 ? -5.608 5.440 -10.496 1.00 60.69 84 ILE A C 1
ATOM 631 O O . ILE A 1 84 ? -5.727 5.493 -11.715 1.00 60.69 84 ILE A O 1
ATOM 635 N N . GLY A 1 85 ? -6.616 5.736 -9.677 1.00 56.19 85 GLY A N 1
ATOM 636 C CA . GLY A 1 85 ? -7.861 6.338 -10.171 1.00 56.19 85 GLY A CA 1
ATOM 637 C C . GLY A 1 85 ? -7.682 7.786 -10.655 1.00 56.19 85 GLY A C 1
ATOM 638 O O . GLY A 1 85 ? -8.405 8.239 -11.534 1.00 56.19 85 GLY A O 1
ATOM 639 N N . GLU A 1 86 ? -6.701 8.512 -10.107 1.00 53.34 86 GLU A N 1
ATOM 640 C CA . GLU A 1 86 ? -6.400 9.915 -10.412 1.00 53.34 86 GLU A CA 1
ATOM 641 C C . GLU A 1 86 ? -4.882 10.133 -10.320 1.00 53.34 86 GLU A C 1
ATOM 643 O O . GLU A 1 86 ? -4.235 9.688 -9.376 1.00 53.34 86 GLU A O 1
ATOM 648 N N . THR A 1 87 ? -4.285 10.829 -11.282 1.00 50.69 87 THR A N 1
ATOM 649 C CA . THR A 1 87 ? -2.826 11.005 -11.458 1.00 50.69 87 THR A CA 1
ATOM 650 C C . THR A 1 87 ? -2.091 11.740 -10.320 1.00 50.69 87 THR A C 1
ATOM 652 O O . THR A 1 87 ? -0.893 11.979 -10.423 1.00 50.69 87 THR A O 1
ATOM 655 N N . ASN A 1 88 ? -2.769 12.093 -9.221 1.00 58.44 88 ASN A N 1
ATOM 656 C CA . ASN A 1 88 ? -2.271 13.007 -8.183 1.00 58.44 88 ASN A CA 1
ATOM 657 C C . ASN A 1 88 ? -1.990 12.335 -6.828 1.00 58.44 88 ASN A C 1
ATOM 659 O O . ASN A 1 88 ? -1.985 13.001 -5.794 1.00 58.44 88 ASN A O 1
ATOM 663 N N . PHE A 1 89 ? -1.784 11.020 -6.794 1.00 71.12 89 PHE A N 1
ATOM 664 C CA . PHE A 1 89 ? -1.607 10.309 -5.526 1.00 71.12 89 PHE A CA 1
ATOM 665 C C . PHE A 1 89 ? -0.194 10.414 -4.924 1.00 71.12 89 PHE A C 1
ATOM 667 O O . PHE A 1 89 ? -0.050 10.163 -3.731 1.00 71.12 89 PHE A O 1
ATOM 674 N N . THR A 1 90 ? 0.835 10.834 -5.668 1.00 75.44 90 THR A N 1
ATOM 675 C CA . THR A 1 90 ? 2.217 10.926 -5.154 1.00 75.44 90 THR A CA 1
ATOM 676 C C . THR A 1 90 ? 2.349 11.915 -3.992 1.00 75.44 90 THR A C 1
ATOM 678 O O . THR A 1 90 ? 1.818 13.020 -4.031 1.00 75.44 90 THR A O 1
ATOM 681 N N . GLY A 1 91 ? 3.101 11.538 -2.957 1.00 76.12 91 GLY A N 1
ATOM 682 C CA . GLY A 1 91 ? 3.379 12.362 -1.779 1.00 76.12 91 GLY A CA 1
ATOM 683 C C . GLY A 1 91 ? 2.214 12.470 -0.792 1.00 76.12 91 GLY A C 1
ATOM 684 O O . GLY A 1 91 ? 2.383 13.050 0.281 1.00 76.12 91 GLY A O 1
ATOM 685 N N . LYS A 1 92 ? 1.045 11.894 -1.105 1.00 83.69 92 LYS A N 1
ATOM 686 C CA . LYS A 1 92 ? -0.107 11.884 -0.200 1.00 83.69 92 LYS A CA 1
ATOM 687 C C . LYS A 1 92 ? 0.207 11.048 1.042 1.00 83.69 92 LYS A C 1
ATOM 689 O O . LYS A 1 92 ? 0.557 9.875 0.917 1.00 83.69 92 LYS A O 1
ATOM 694 N N . ASN A 1 93 ? 0.047 11.637 2.228 1.00 85.56 93 ASN A N 1
ATOM 695 C CA . ASN A 1 93 ? 0.050 10.899 3.491 1.00 85.56 93 ASN A CA 1
ATOM 696 C C . ASN A 1 93 ? -1.241 10.081 3.593 1.00 85.56 93 ASN A C 1
ATOM 698 O O . ASN A 1 93 ? -2.332 10.627 3.442 1.00 85.56 93 ASN A O 1
ATOM 702 N N . VAL A 1 94 ? -1.094 8.784 3.831 1.00 82.56 94 VAL A N 1
ATOM 703 C CA . VAL A 1 94 ? -2.199 7.823 3.934 1.00 82.56 94 VAL A CA 1
ATOM 704 C C . VAL A 1 94 ? -2.197 7.086 5.271 1.00 82.56 94 VAL A C 1
ATOM 706 O O . VAL A 1 94 ? -2.849 6.063 5.423 1.00 82.56 94 VAL A O 1
ATOM 709 N N . SER A 1 95 ? -1.462 7.592 6.259 1.00 84.69 95 SER A N 1
ATOM 710 C CA . SER A 1 95 ? -1.449 7.038 7.615 1.00 84.69 95 SER A CA 1
ATOM 711 C C . SER A 1 95 ? -2.855 7.065 8.225 1.00 84.69 95 SER A C 1
ATOM 713 O O . SER A 1 95 ? -3.471 8.123 8.302 1.00 84.69 95 SER A O 1
ATOM 715 N N . GLY A 1 96 ? -3.346 5.917 8.686 1.00 82.44 96 GLY A N 1
ATOM 716 C CA . GLY A 1 96 ? -4.681 5.745 9.265 1.00 82.44 96 GLY A CA 1
ATOM 717 C C . GLY A 1 96 ? -5.807 5.516 8.251 1.00 82.44 96 GLY A C 1
ATOM 718 O O . GLY A 1 96 ? -6.893 5.112 8.662 1.00 82.44 96 GLY A O 1
ATOM 719 N N . GLU A 1 97 ? -5.554 5.721 6.956 1.00 85.75 97 GLU A N 1
ATOM 720 C CA . GLU A 1 97 ? -6.545 5.522 5.893 1.00 85.75 97 GLU A CA 1
ATOM 721 C C . GLU A 1 97 ? -6.877 4.037 5.698 1.00 85.75 97 GLU A C 1
ATOM 723 O O . GLU A 1 97 ? -6.078 3.144 6.014 1.00 85.75 97 GLU A O 1
ATOM 728 N N . LEU A 1 98 ? -8.058 3.776 5.136 1.00 86.62 98 LEU A N 1
ATOM 729 C CA . LEU A 1 98 ? -8.478 2.438 4.734 1.00 86.62 98 LEU A CA 1
ATOM 730 C C . LEU A 1 98 ? -8.123 2.169 3.277 1.00 86.62 98 LEU A C 1
ATOM 732 O O . LEU A 1 98 ? -8.332 3.002 2.393 1.00 86.62 98 LEU A O 1
ATOM 736 N N . ILE A 1 99 ? -7.625 0.964 3.022 1.00 84.06 99 ILE A N 1
ATOM 737 C CA . ILE A 1 99 ? -7.429 0.434 1.677 1.00 84.06 99 ILE A CA 1
ATOM 738 C C . ILE A 1 99 ? -8.196 -0.876 1.518 1.00 84.06 99 ILE A C 1
ATOM 740 O O . ILE A 1 99 ? -8.257 -1.683 2.437 1.00 84.06 99 ILE A O 1
ATOM 744 N N . GLU A 1 100 ? -8.782 -1.100 0.349 1.00 87.81 100 GLU A N 1
ATOM 745 C CA . GLU A 1 100 ? -9.551 -2.305 0.030 1.00 87.81 100 GLU A CA 1
ATOM 746 C C . GLU A 1 100 ? -8.831 -3.102 -1.052 1.00 87.81 100 GLU A C 1
ATOM 748 O O . GLU A 1 100 ? -8.422 -2.530 -2.064 1.00 87.81 100 GLU A O 1
ATOM 753 N N . PHE A 1 101 ? -8.675 -4.411 -0.850 1.00 86.94 101 PHE A N 1
ATOM 754 C CA . PHE A 1 101 ? -8.106 -5.300 -1.855 1.00 86.94 101 PHE A CA 1
ATOM 755 C C . PHE A 1 101 ? -9.079 -5.483 -3.019 1.00 86.94 101 PHE A C 1
ATOM 757 O O . PHE A 1 101 ? -10.202 -5.963 -2.847 1.00 86.94 101 PHE A O 1
ATOM 764 N N . ILE A 1 102 ? -8.621 -5.137 -4.220 1.00 88.50 102 ILE A N 1
ATOM 765 C CA . ILE A 1 102 ? -9.438 -5.165 -5.440 1.00 88.50 102 ILE A CA 1
ATOM 766 C C . ILE A 1 102 ? -9.023 -6.265 -6.415 1.00 88.50 102 ILE A C 1
ATOM 768 O O . ILE A 1 102 ? -9.768 -6.564 -7.346 1.00 88.50 102 ILE A O 1
ATOM 772 N N . GLY A 1 103 ? -7.871 -6.904 -6.197 1.00 86.19 103 GLY A N 1
ATOM 773 C CA . GLY A 1 103 ? -7.469 -8.082 -6.956 1.00 86.19 103 GLY A CA 1
ATOM 774 C C . GLY A 1 103 ? -5.982 -8.155 -7.265 1.00 86.19 103 GLY A C 1
ATOM 775 O O . GLY A 1 103 ? -5.166 -7.386 -6.762 1.00 86.19 103 GLY A O 1
ATOM 776 N N . ILE A 1 104 ? -5.637 -9.124 -8.110 1.00 82.75 104 ILE A N 1
ATOM 777 C CA . ILE A 1 104 ? -4.279 -9.325 -8.615 1.00 82.75 104 ILE A CA 1
ATOM 778 C C . ILE A 1 104 ? -4.223 -8.805 -10.047 1.00 82.75 104 ILE A C 1
ATOM 780 O O . ILE A 1 104 ? -4.984 -9.265 -10.897 1.00 82.75 104 ILE A O 1
ATOM 784 N N . GLN A 1 105 ? -3.296 -7.894 -10.327 1.00 80.19 105 GLN A N 1
ATOM 785 C CA . GLN A 1 105 ? -2.993 -7.433 -11.682 1.00 80.19 105 GLN A CA 1
ATOM 786 C C . GLN A 1 105 ? -1.479 -7.458 -11.876 1.00 80.19 105 GLN A C 1
ATOM 788 O O . GLN A 1 105 ? -0.726 -7.198 -10.943 1.00 80.19 105 GLN A O 1
ATOM 793 N N . HIS A 1 106 ? -1.010 -7.840 -13.065 1.00 78.25 106 HIS A N 1
ATOM 794 C CA . HIS A 1 106 ? 0.428 -7.912 -13.377 1.00 78.25 106 HIS A CA 1
ATOM 795 C C . HIS A 1 106 ? 1.273 -8.729 -12.373 1.00 78.25 106 HIS A C 1
ATOM 797 O O . HIS A 1 106 ? 2.455 -8.460 -12.183 1.00 78.25 106 HIS A O 1
ATOM 803 N N . GLY A 1 107 ? 0.670 -9.732 -11.722 1.00 74.88 107 GLY A N 1
ATOM 804 C CA . GLY A 1 107 ? 1.329 -10.555 -10.701 1.00 74.88 107 GLY A CA 1
ATOM 805 C C . GLY A 1 107 ? 1.463 -9.900 -9.322 1.00 74.88 107 GLY A C 1
ATOM 806 O O . GLY A 1 107 ? 2.047 -10.514 -8.436 1.00 74.88 107 GLY A O 1
ATOM 807 N N . GLN A 1 108 ? 0.901 -8.704 -9.126 1.00 78.31 108 GLN A N 1
ATOM 808 C CA . GLN A 1 108 ? 0.966 -7.939 -7.884 1.00 78.31 108 GLN A CA 1
ATOM 809 C C . GLN A 1 108 ? -0.416 -7.763 -7.245 1.00 78.31 108 GLN A C 1
ATOM 811 O O . GLN A 1 108 ? -1.441 -7.818 -7.927 1.00 78.31 108 GLN A O 1
ATOM 816 N N . LEU A 1 109 ? -0.446 -7.545 -5.927 1.00 80.06 109 LEU A N 1
ATOM 817 C CA . LEU A 1 109 ? -1.670 -7.235 -5.185 1.00 80.06 109 LEU A CA 1
ATOM 818 C C . LEU A 1 109 ? -2.030 -5.758 -5.370 1.00 80.06 109 LEU A C 1
ATOM 820 O O . LEU A 1 109 ? -1.214 -4.886 -5.068 1.00 80.06 109 LEU A O 1
ATOM 824 N N . PHE A 1 110 ? -3.254 -5.501 -5.827 1.00 84.19 110 PHE A N 1
ATOM 825 C CA . PHE A 1 110 ? -3.790 -4.162 -6.024 1.00 84.19 110 PHE A CA 1
ATOM 826 C C . PHE A 1 110 ? -4.845 -3.822 -4.981 1.00 84.19 110 PHE A C 1
ATOM 828 O O . PHE A 1 110 ? -5.720 -4.628 -4.643 1.00 84.19 110 PHE A O 1
ATOM 835 N N . PHE A 1 111 ? -4.770 -2.584 -4.514 1.00 85.38 111 PHE A N 1
ATOM 836 C CA . PHE A 1 111 ? -5.682 -2.002 -3.547 1.00 85.38 111 PHE A CA 1
ATOM 837 C C . PHE A 1 111 ? -6.256 -0.688 -4.083 1.00 85.38 111 PHE A C 1
ATOM 839 O O . PHE A 1 111 ? -5.699 -0.077 -4.995 1.00 85.38 111 PHE A O 1
ATOM 846 N N . LYS A 1 112 ? -7.340 -0.206 -3.479 1.00 87.00 112 LYS A N 1
ATOM 847 C CA . LYS A 1 112 ? -7.824 1.174 -3.646 1.00 87.00 112 LYS A CA 1
ATOM 848 C C . LYS A 1 112 ? -7.951 1.848 -2.286 1.00 87.00 112 LYS A C 1
ATOM 850 O O . LYS A 1 112 ? -8.282 1.180 -1.310 1.00 87.00 112 LYS A O 1
ATOM 855 N N . LEU A 1 113 ? -7.736 3.162 -2.224 1.00 84.88 113 LEU A N 1
ATOM 856 C CA . LEU A 1 113 ? -8.091 3.953 -1.042 1.00 84.88 113 LEU A CA 1
ATOM 857 C C . LEU A 1 113 ? -9.614 4.016 -0.905 1.00 84.88 113 LEU A C 1
ATOM 859 O O . LEU A 1 113 ? -10.315 4.343 -1.864 1.00 84.88 113 LEU A O 1
ATOM 863 N N . VAL A 1 114 ? -10.115 3.740 0.292 1.00 86.06 114 VAL A N 1
ATOM 864 C CA . VAL A 1 114 ? -11.526 3.901 0.639 1.00 86.06 114 VAL A CA 1
ATOM 865 C C . VAL A 1 114 ? -11.680 5.287 1.256 1.00 86.06 114 VAL A C 1
ATOM 867 O O . VAL A 1 114 ? -11.095 5.564 2.297 1.00 86.06 114 VAL A O 1
ATOM 870 N N . LYS A 1 115 ? -12.426 6.176 0.592 1.00 71.50 115 LYS A N 1
ATOM 871 C CA . LYS A 1 115 ? -12.855 7.442 1.200 1.00 71.50 115 LYS A CA 1
ATOM 872 C C . LYS A 1 115 ? -14.063 7.141 2.088 1.00 71.50 115 LYS A C 1
ATOM 874 O O . LYS A 1 115 ? -15.033 6.577 1.579 1.00 71.50 115 LYS A O 1
ATOM 879 N N . GLU A 1 116 ? -13.979 7.478 3.373 1.00 59.12 116 GLU A N 1
ATOM 880 C CA . GLU A 1 116 ? -15.156 7.577 4.252 1.00 59.12 116 GLU A CA 1
ATOM 881 C C . GLU A 1 116 ? -16.016 8.798 3.890 1.00 59.12 116 GLU A C 1
ATOM 883 O O . GLU A 1 116 ? -15.443 9.831 3.462 1.00 59.12 116 GLU A O 1
#

pLDDT: mean 70.07, std 13.55, range [40.12, 88.5]

Foldseek 3Di:
DDDDDDDDDPDPPDPPPPPPPPPQAECVVVVVCPDDDDAFRKYFDACVSQVNDFWAWAWDQADPVRNHIWIATPGPDDGATEDCPDPPRGGDGRHGWMWGFHDDDPNHTYIYTDDD